Protein AF-A0AAJ1BYQ0-F1 (afdb_monomer_lite)

Radius of gyration: 14.51 Å; chains: 1; bounding box: 32×30×36 Å

Structure (mmCIF, N/CA/C/O backbone):
data_AF-A0AAJ1BYQ0-F1
#
_entry.id   AF-A0AAJ1BYQ0-F1
#
loop_
_atom_site.group_PDB
_atom_site.id
_atom_site.type_symbol
_atom_site.label_atom_id
_atom_site.label_alt_id
_atom_site.label_comp_id
_atom_site.label_asym_id
_atom_site.label_entity_id
_atom_site.label_seq_id
_atom_site.pdbx_PDB_ins_code
_atom_site.Cartn_x
_atom_site.Cartn_y
_atom_site.Cartn_z
_atom_site.occupancy
_atom_site.B_iso_or_equiv
_atom_site.auth_seq_id
_atom_site.auth_comp_id
_atom_site.auth_asym_id
_atom_site.auth_atom_id
_atom_site.pdbx_PDB_model_num
ATOM 1 N N . MET A 1 1 ? -4.061 3.593 19.604 1.00 80.81 1 MET A N 1
ATOM 2 C CA . MET A 1 1 ? -3.252 2.546 18.941 1.00 80.81 1 MET A CA 1
ATOM 3 C C . MET A 1 1 ? -3.712 2.409 17.497 1.00 80.81 1 MET A C 1
ATOM 5 O O . MET A 1 1 ? -4.903 2.193 17.278 1.00 80.81 1 MET A O 1
ATOM 9 N N . LEU A 1 2 ? -2.797 2.596 16.544 1.00 80.00 2 LEU A N 1
ATOM 10 C CA . LEU A 1 2 ? -3.033 2.378 15.115 1.00 80.00 2 LEU A CA 1
ATOM 11 C C . LEU A 1 2 ? -2.668 0.932 14.768 1.00 80.00 2 LEU A C 1
ATOM 13 O O . LEU A 1 2 ? -1.634 0.441 15.211 1.00 80.00 2 LEU A O 1
ATOM 17 N N . SER A 1 3 ? -3.509 0.256 13.992 1.00 82.06 3 SER A N 1
ATOM 18 C CA . SER A 1 3 ? -3.192 -1.047 13.397 1.00 82.06 3 SER A CA 1
ATOM 19 C C . SER A 1 3 ? -3.260 -0.943 11.884 1.00 82.06 3 SER A C 1
ATOM 21 O O . SER A 1 3 ? -4.203 -0.349 11.363 1.00 82.06 3 SER A O 1
ATOM 23 N N . PHE A 1 4 ? -2.294 -1.532 11.187 1.00 81.44 4 PHE A N 1
ATOM 24 C CA . PHE A 1 4 ? -2.315 -1.625 9.734 1.00 81.44 4 PHE A CA 1
ATOM 25 C C . PHE A 1 4 ? -2.794 -3.006 9.294 1.00 81.44 4 PHE A C 1
ATOM 27 O O . PHE A 1 4 ? -2.499 -4.022 9.920 1.00 81.44 4 PHE A O 1
ATOM 34 N N . THR A 1 5 ? -3.548 -3.033 8.206 1.00 75.50 5 THR A N 1
ATOM 35 C CA . THR A 1 5 ? -3.978 -4.253 7.524 1.00 75.50 5 THR A CA 1
ATOM 36 C C . THR A 1 5 ? -3.836 -4.015 6.029 1.00 75.50 5 THR A C 1
ATOM 38 O O . THR A 1 5 ? -3.944 -2.874 5.588 1.00 75.50 5 THR A O 1
ATOM 41 N N . ARG A 1 6 ? -3.609 -5.078 5.250 1.00 72.12 6 ARG A N 1
ATOM 42 C CA . ARG A 1 6 ? -3.603 -5.026 3.777 1.00 72.12 6 ARG A CA 1
ATOM 43 C C . ARG A 1 6 ? -2.660 -3.946 3.223 1.00 72.12 6 ARG A C 1
ATOM 45 O O . ARG A 1 6 ? -3.084 -2.858 2.842 1.00 72.12 6 ARG A O 1
ATOM 52 N N . ALA A 1 7 ? -1.373 -4.273 3.165 1.00 83.88 7 ALA A N 1
ATOM 53 C CA . ALA A 1 7 ? -0.420 -3.515 2.366 1.00 83.88 7 ALA A CA 1
ATOM 54 C C . ALA A 1 7 ? -0.475 -4.022 0.918 1.00 83.88 7 ALA A C 1
ATOM 56 O O . ALA A 1 7 ? -0.378 -5.227 0.684 1.00 83.88 7 ALA A O 1
ATOM 57 N N . LYS A 1 8 ? -0.650 -3.113 -0.041 1.00 85.75 8 LYS A N 1
ATOM 58 C CA . LYS A 1 8 ? -0.539 -3.396 -1.473 1.00 85.75 8 LYS A CA 1
ATOM 59 C C . LYS A 1 8 ? 0.620 -2.585 -2.031 1.00 85.75 8 LYS A C 1
ATOM 61 O O . LYS A 1 8 ? 0.606 -1.360 -1.922 1.00 85.75 8 LYS A O 1
ATOM 66 N N . LEU A 1 9 ? 1.580 -3.283 -2.625 1.00 86.88 9 LEU A N 1
ATOM 67 C CA . LEU A 1 9 ? 2.659 -2.703 -3.410 1.00 86.88 9 LEU A CA 1
ATOM 68 C C . LEU A 1 9 ? 2.415 -3.070 -4.874 1.00 86.88 9 LEU A C 1
ATOM 70 O O . LEU A 1 9 ? 2.116 -4.227 -5.174 1.00 86.88 9 LEU A O 1
ATOM 74 N N . SER A 1 10 ? 2.483 -2.093 -5.767 1.00 85.69 10 SER A N 1
ATOM 75 C CA . SER A 1 10 ? 2.389 -2.319 -7.208 1.00 85.69 10 SER A CA 1
ATOM 76 C C . SER A 1 10 ? 3.310 -1.368 -7.942 1.00 85.69 10 SER A C 1
ATOM 78 O O . SER A 1 10 ? 3.452 -0.220 -7.531 1.00 85.69 10 SER A O 1
ATOM 80 N N . GLU A 1 11 ? 3.873 -1.831 -9.043 1.00 85.88 11 GLU A N 1
ATOM 81 C CA . 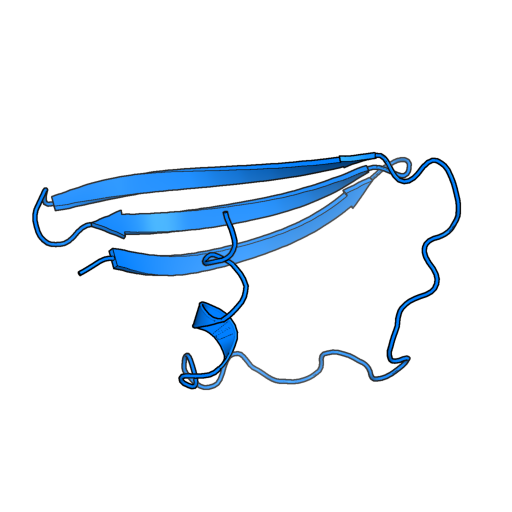GLU A 1 11 ? 4.626 -1.010 -9.978 1.00 85.88 11 GLU A CA 1
ATOM 82 C C . GLU A 1 11 ? 3.872 -0.983 -11.307 1.00 85.88 11 GLU A C 1
ATOM 84 O O . GLU A 1 11 ? 3.441 -2.033 -11.787 1.00 85.88 11 GLU A O 1
ATOM 89 N N . ASP A 1 12 ? 3.669 0.207 -11.863 1.00 85.44 12 ASP A N 1
ATOM 90 C CA . ASP A 1 12 ? 3.076 0.395 -13.187 1.00 85.44 12 ASP A CA 1
ATOM 91 C C . ASP A 1 12 ? 3.743 1.582 -13.882 1.00 85.44 12 ASP A C 1
ATOM 93 O O . ASP A 1 12 ? 3.850 2.655 -13.293 1.00 85.44 12 ASP A O 1
ATOM 97 N N . ASN A 1 13 ? 4.209 1.389 -15.119 1.00 87.25 13 ASN A N 1
ATOM 98 C CA . ASN A 1 13 ? 4.852 2.428 -15.934 1.00 87.25 13 ASN A CA 1
ATOM 99 C C . ASN A 1 13 ? 5.961 3.223 -15.207 1.00 87.25 13 ASN A C 1
ATOM 101 O O . ASN A 1 13 ? 6.057 4.438 -15.351 1.00 87.25 13 ASN A O 1
ATOM 105 N N . GLY A 1 14 ? 6.789 2.547 -14.401 1.00 83.44 14 GLY A N 1
ATOM 106 C CA . GLY A 1 14 ? 7.855 3.195 -13.627 1.00 83.44 14 GLY A CA 1
ATOM 107 C C . GLY A 1 14 ? 7.367 3.943 -12.382 1.00 83.44 14 GLY A C 1
ATOM 108 O O . GLY A 1 14 ? 8.149 4.640 -11.746 1.00 83.44 14 GLY A O 1
ATOM 109 N N . VAL A 1 15 ? 6.099 3.802 -11.991 1.00 87.06 15 VAL A N 1
ATOM 110 C CA . VAL A 1 15 ? 5.562 4.355 -10.743 1.00 87.06 15 VAL A CA 1
ATOM 111 C C . VAL A 1 15 ? 5.356 3.239 -9.729 1.00 87.06 15 VAL A C 1
ATOM 113 O O . VAL A 1 15 ? 4.507 2.360 -9.904 1.00 87.06 15 VAL A O 1
ATOM 116 N N . LEU A 1 16 ? 6.082 3.310 -8.617 1.00 87.75 16 LEU A N 1
ATOM 117 C CA . LEU A 1 16 ? 5.889 2.435 -7.470 1.00 87.75 16 LEU A CA 1
ATOM 118 C C . LEU A 1 16 ? 4.809 3.020 -6.553 1.00 87.75 16 LEU A C 1
ATOM 120 O O . LEU A 1 16 ? 4.950 4.107 -5.997 1.00 87.75 16 LEU A O 1
ATOM 124 N N . SER A 1 17 ? 3.719 2.284 -6.376 1.00 88.06 17 SER A N 1
ATOM 125 C CA . SER A 1 17 ? 2.577 2.672 -5.550 1.00 88.06 17 SER A CA 1
ATOM 126 C C . SER A 1 17 ? 2.453 1.770 -4.324 1.00 88.06 17 SER A C 1
ATOM 128 O O . SER A 1 17 ? 2.301 0.553 -4.445 1.00 88.06 17 SER A O 1
ATOM 130 N N . LEU A 1 18 ? 2.443 2.377 -3.137 1.00 89.44 18 LEU A N 1
ATOM 131 C CA . LEU A 1 18 ? 2.155 1.731 -1.858 1.00 89.44 18 LEU A CA 1
ATOM 132 C C . LEU A 1 18 ? 0.806 2.220 -1.322 1.00 89.44 18 LEU A C 1
ATOM 134 O O . LEU A 1 18 ? 0.591 3.417 -1.134 1.00 89.44 18 LEU A O 1
ATOM 138 N N . SER A 1 19 ? -0.091 1.289 -1.009 1.00 90.81 19 SER A N 1
ATOM 139 C CA . SER A 1 19 ? -1.359 1.567 -0.330 1.00 90.81 19 SER A CA 1
ATOM 140 C C . SER A 1 19 ? -1.478 0.719 0.931 1.00 90.81 19 SER A C 1
ATOM 142 O O . SER A 1 19 ? -1.325 -0.500 0.873 1.00 90.81 19 SER A O 1
ATOM 144 N N . VAL A 1 20 ? -1.799 1.347 2.062 1.00 90.06 20 VAL A N 1
ATOM 145 C CA . VAL A 1 20 ? -1.942 0.679 3.365 1.00 90.06 20 VAL A CA 1
ATOM 146 C C . VAL A 1 20 ? -3.246 1.108 4.025 1.00 90.06 20 VAL A C 1
ATOM 148 O O . VAL A 1 20 ? -3.516 2.302 4.169 1.00 90.06 20 VAL A O 1
ATOM 151 N N . SER A 1 21 ? -4.056 0.142 4.458 1.00 90.00 21 SER A N 1
ATOM 152 C CA . SER A 1 21 ? -5.239 0.428 5.271 1.00 90.00 21 SER A CA 1
ATOM 153 C C . SER A 1 21 ? -4.858 0.514 6.747 1.00 90.00 21 SER A C 1
ATOM 155 O O . SER A 1 21 ? -4.285 -0.414 7.319 1.00 90.00 21 SER A O 1
ATOM 157 N N . LEU A 1 22 ? -5.201 1.629 7.381 1.00 90.38 22 LEU A N 1
ATOM 158 C CA . LEU A 1 22 ? -4.955 1.903 8.791 1.00 90.38 22 LEU A CA 1
ATOM 159 C C . LEU A 1 22 ? -6.286 1.951 9.536 1.00 90.38 22 LEU A C 1
ATOM 161 O O . LEU A 1 22 ? -7.234 2.582 9.082 1.00 90.38 22 LEU A O 1
ATOM 165 N N . PHE A 1 23 ? -6.349 1.334 10.706 1.00 90.81 23 PHE A N 1
ATOM 166 C CA . PHE A 1 23 ? -7.482 1.438 11.616 1.00 90.81 23 PHE A CA 1
ATOM 167 C C . PHE A 1 23 ? -7.028 2.070 12.928 1.00 90.81 23 PHE A C 1
ATOM 169 O O . PHE A 1 23 ? -6.084 1.600 13.571 1.00 90.81 23 PHE A O 1
ATOM 176 N N . ASN A 1 24 ? -7.696 3.148 13.326 1.00 90.69 24 ASN A N 1
ATOM 177 C CA . ASN A 1 24 ? -7.459 3.824 14.590 1.00 90.69 24 ASN A CA 1
ATOM 178 C C . ASN A 1 24 ? -8.503 3.377 15.611 1.00 90.69 24 ASN A C 1
ATOM 180 O O . ASN A 1 24 ? -9.674 3.736 15.512 1.00 90.69 24 ASN A O 1
ATOM 184 N N . ARG A 1 25 ? -8.056 2.644 16.634 1.00 89.06 25 ARG A N 1
ATOM 185 C CA . ARG A 1 25 ? -8.938 2.141 17.697 1.00 89.06 25 ARG A CA 1
ATOM 186 C C . ARG A 1 25 ? -9.489 3.239 18.609 1.00 89.06 25 ARG A C 1
ATOM 188 O O . ARG A 1 25 ? -10.546 3.048 19.187 1.00 89.06 25 ARG A O 1
ATOM 195 N N . LEU A 1 26 ? -8.779 4.362 18.755 1.00 92.38 26 LEU A N 1
ATOM 196 C CA . LEU A 1 26 ? -9.202 5.460 19.636 1.00 92.38 26 LEU A CA 1
ATOM 197 C C . LEU A 1 26 ? -10.341 6.263 19.013 1.00 92.38 26 LEU A C 1
ATOM 199 O O . LEU 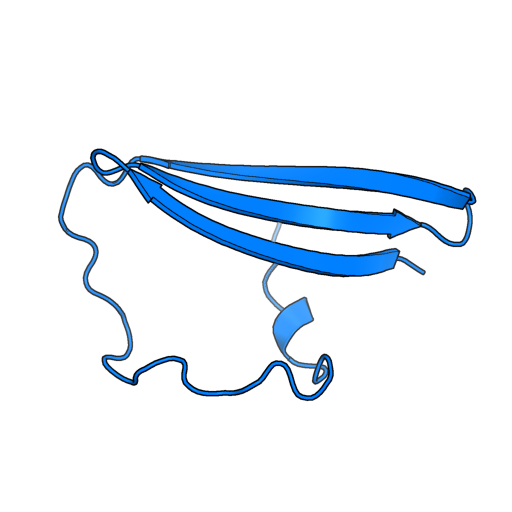A 1 26 ? -11.293 6.612 19.696 1.00 92.38 26 LEU A O 1
ATOM 203 N N . SER A 1 27 ? -10.246 6.541 17.711 1.00 93.50 27 SER A N 1
ATOM 204 C CA . SER A 1 27 ? -11.297 7.254 16.982 1.00 93.50 27 SER A CA 1
ATOM 205 C C . SER A 1 27 ? -12.327 6.328 16.334 1.00 93.50 27 SER A C 1
ATOM 207 O O . SER A 1 27 ? -13.303 6.825 15.782 1.00 93.50 27 SER A O 1
ATOM 209 N N . ASN A 1 28 ? -12.110 5.008 16.376 1.00 93.00 28 ASN A N 1
ATOM 210 C CA . ASN A 1 28 ? -12.887 3.995 15.658 1.00 93.00 28 ASN A CA 1
ATOM 211 C C . ASN A 1 28 ? -13.043 4.319 14.158 1.00 93.00 28 ASN A C 1
ATOM 213 O O . ASN A 1 28 ? -14.121 4.189 13.580 1.00 93.00 28 ASN A O 1
ATOM 217 N N . ARG A 1 29 ? -11.966 4.808 13.528 1.00 93.56 29 ARG A N 1
ATOM 218 C CA . ARG A 1 29 ? -11.957 5.234 12.119 1.00 93.56 29 ARG A CA 1
ATOM 219 C C . ARG A 1 29 ? -10.928 4.468 11.306 1.00 93.56 29 ARG A C 1
ATOM 221 O O . ARG A 1 29 ? -9.826 4.187 11.779 1.00 93.56 29 ARG A O 1
ATOM 228 N N . SER A 1 30 ? -11.285 4.210 10.054 1.00 92.31 30 SER A N 1
ATOM 229 C CA . SER A 1 30 ? -10.398 3.642 9.044 1.00 92.31 30 SER A CA 1
ATOM 230 C C . SER A 1 30 ? -9.848 4.737 8.137 1.00 92.31 30 SER A C 1
ATOM 232 O O . SER A 1 30 ? -10.562 5.663 7.759 1.00 92.31 30 SER A O 1
ATOM 234 N N . TYR A 1 31 ? -8.584 4.599 7.764 1.00 90.06 31 TYR A N 1
ATOM 235 C CA . TYR A 1 31 ? -7.856 5.493 6.877 1.00 90.06 31 TYR A CA 1
ATOM 236 C C . TYR A 1 31 ? -7.144 4.663 5.814 1.00 90.06 31 TYR A C 1
ATOM 238 O O . TYR A 1 31 ? -6.807 3.500 6.033 1.00 90.06 31 TYR A O 1
ATOM 246 N N . THR A 1 32 ? -6.890 5.267 4.660 1.00 91.00 32 THR A N 1
ATOM 247 C CA . THR A 1 32 ? -6.014 4.679 3.646 1.00 91.00 32 THR A CA 1
ATOM 248 C C . THR A 1 32 ? -4.840 5.616 3.447 1.00 91.00 32 THR A C 1
ATOM 250 O O . THR A 1 32 ? -5.032 6.757 3.035 1.00 91.00 32 THR A O 1
ATOM 253 N N . PHE A 1 33 ? -3.640 5.136 3.754 1.00 87.62 33 PHE A N 1
ATOM 254 C CA . PHE A 1 33 ? -2.405 5.826 3.417 1.00 87.62 33 PHE A CA 1
ATOM 255 C C . PHE A 1 33 ? -1.971 5.398 2.017 1.00 87.62 33 PHE A C 1
ATOM 257 O O . PHE A 1 33 ? -1.932 4.200 1.725 1.00 87.62 33 PHE A O 1
ATOM 264 N N . ARG A 1 34 ? -1.671 6.370 1.156 1.00 92.12 34 ARG A N 1
ATOM 265 C CA . ARG A 1 34 ? -1.168 6.137 -0.198 1.00 92.12 34 ARG A CA 1
ATOM 266 C C . ARG A 1 34 ? 0.130 6.904 -0.381 1.00 92.12 34 ARG A C 1
ATOM 268 O O . ARG A 1 34 ? 0.189 8.085 -0.055 1.00 92.12 34 ARG A O 1
ATOM 275 N N . CYS A 1 35 ? 1.134 6.222 -0.908 1.00 88.44 35 CYS A N 1
ATOM 276 C CA . CYS A 1 35 ? 2.409 6.795 -1.304 1.00 88.44 35 CYS A CA 1
ATOM 277 C C . CYS A 1 35 ? 2.701 6.363 -2.741 1.00 88.44 35 CYS A C 1
ATOM 279 O O . CYS A 1 35 ? 2.469 5.206 -3.098 1.00 88.44 35 CYS A O 1
ATOM 281 N N . GLN A 1 36 ? 3.171 7.300 -3.554 1.00 89.94 36 GLN A N 1
ATOM 282 C CA . GLN A 1 36 ? 3.608 7.054 -4.920 1.00 89.94 36 GLN A CA 1
ATOM 283 C C . GLN A 1 36 ? 5.029 7.572 -5.070 1.00 89.94 36 GLN A C 1
ATOM 285 O O . GLN A 1 36 ? 5.362 8.638 -4.551 1.00 89.94 36 GLN A O 1
ATOM 290 N N . LEU A 1 37 ? 5.847 6.798 -5.764 1.00 86.31 37 LEU A N 1
ATOM 291 C CA . LEU A 1 37 ? 7.220 7.131 -6.076 1.00 86.31 37 LEU A CA 1
ATOM 292 C C . LEU A 1 37 ? 7.421 6.956 -7.578 1.00 86.31 37 LEU A C 1
ATOM 294 O O . LEU A 1 37 ? 7.216 5.865 -8.106 1.00 86.31 37 LEU A O 1
ATOM 298 N N . GLU A 1 38 ? 7.804 8.033 -8.253 1.00 88.75 38 GLU A N 1
ATOM 299 C CA . GLU A 1 38 ? 8.197 7.993 -9.659 1.00 88.75 38 GLU A CA 1
ATOM 300 C C . GLU A 1 38 ? 9.651 7.520 -9.760 1.00 88.75 38 GLU A C 1
ATOM 302 O O . GLU A 1 38 ? 10.571 8.154 -9.236 1.00 88.75 38 GLU A O 1
ATOM 307 N N . CYS A 1 39 ? 9.858 6.389 -10.424 1.00 77.38 39 CYS A N 1
ATOM 308 C CA . CYS A 1 39 ? 11.167 5.813 -10.685 1.00 77.38 39 CYS A CA 1
ATOM 309 C C . CYS A 1 39 ? 11.597 6.191 -12.106 1.00 77.38 39 CYS A C 1
ATOM 311 O O . CYS A 1 39 ? 11.329 5.476 -13.068 1.00 77.38 39 CYS A O 1
ATOM 313 N N . ASN A 1 40 ? 12.290 7.322 -12.230 1.00 75.38 40 ASN A N 1
ATOM 314 C CA . ASN A 1 40 ? 12.833 7.791 -13.512 1.00 75.38 40 ASN A CA 1
ATOM 315 C C . ASN A 1 40 ? 14.061 6.985 -13.983 1.00 75.38 40 ASN A C 1
ATOM 317 O O . ASN A 1 40 ? 14.471 7.086 -15.135 1.00 75.38 40 ASN A O 1
ATOM 321 N N . GLU A 1 41 ? 14.630 6.161 -13.103 1.00 72.38 41 GLU A N 1
ATOM 322 C CA . GLU A 1 41 ? 15.715 5.226 -13.392 1.00 72.38 41 GLU A CA 1
ATOM 323 C C . GLU A 1 41 ? 15.407 3.867 -12.745 1.00 72.38 41 GLU A C 1
ATOM 325 O O . GLU A 1 41 ? 14.730 3.826 -11.710 1.00 72.38 41 GLU A O 1
ATOM 330 N N . PRO A 1 42 ? 15.904 2.747 -13.306 1.00 63.88 42 PRO A N 1
ATOM 331 C CA . PRO A 1 42 ? 15.747 1.437 -12.688 1.00 63.88 42 PRO A CA 1
ATOM 332 C C . PRO A 1 42 ? 16.373 1.440 -11.287 1.00 63.88 42 PRO A C 1
ATOM 334 O O . PRO A 1 42 ? 17.596 1.493 -11.124 1.00 63.88 42 PRO A O 1
ATOM 337 N N . MET A 1 43 ? 15.520 1.386 -10.262 1.00 62.19 43 MET A N 1
ATOM 338 C CA . MET A 1 43 ? 15.952 1.324 -8.871 1.00 62.19 43 MET A CA 1
ATOM 339 C C . MET A 1 43 ? 16.764 0.048 -8.646 1.00 62.19 43 MET A C 1
ATOM 341 O O . MET A 1 43 ? 16.267 -1.068 -8.800 1.00 62.19 43 MET A O 1
ATOM 345 N N . LYS A 1 44 ? 18.026 0.199 -8.231 1.00 57.00 44 LYS A N 1
ATOM 346 C CA . LYS A 1 44 ? 18.816 -0.933 -7.741 1.00 57.00 44 LYS A CA 1
ATOM 347 C C . LYS A 1 44 ? 18.191 -1.412 -6.436 1.00 57.00 44 LYS A C 1
ATOM 349 O O . LYS A 1 44 ? 18.288 -0.738 -5.412 1.00 57.00 44 LYS A O 1
ATOM 354 N N . THR A 1 45 ? 17.554 -2.577 -6.463 1.00 57.09 45 THR A N 1
ATOM 355 C CA . THR A 1 45 ? 17.037 -3.218 -5.254 1.00 57.09 45 THR A CA 1
ATOM 356 C C . THR A 1 45 ? 18.199 -3.521 -4.311 1.00 57.09 45 THR A C 1
ATOM 358 O O . THR A 1 45 ? 19.095 -4.299 -4.651 1.00 57.09 45 THR A O 1
ATOM 361 N N . VAL A 1 46 ? 18.199 -2.927 -3.118 1.00 58.47 46 VAL A N 1
ATOM 362 C CA . VAL A 1 46 ? 19.136 -3.295 -2.050 1.00 58.47 46 VAL A CA 1
ATOM 363 C C . VAL A 1 46 ? 18.642 -4.614 -1.453 1.00 58.47 46 VAL A C 1
ATOM 365 O O . VAL A 1 46 ? 17.841 -4.627 -0.527 1.00 58.47 46 VAL A O 1
ATOM 368 N N . GLY A 1 47 ? 19.072 -5.730 -2.041 1.00 51.81 47 GLY A N 1
ATOM 369 C CA . GLY A 1 47 ? 18.746 -7.078 -1.571 1.00 51.81 47 GLY A CA 1
ATOM 370 C C . GLY A 1 47 ? 17.916 -7.869 -2.575 1.00 51.81 47 GLY A C 1
ATOM 371 O O . GLY A 1 47 ? 16.694 -7.893 -2.505 1.00 51.81 47 GLY A O 1
ATOM 372 N N . GLY A 1 48 ? 18.593 -8.576 -3.481 1.00 43.38 48 GLY A N 1
ATOM 373 C CA . GLY A 1 48 ? 17.996 -9.574 -4.374 1.00 43.38 48 GLY A CA 1
ATOM 374 C C . GLY A 1 48 ? 17.550 -10.851 -3.653 1.00 43.38 48 GLY A C 1
ATOM 375 O O . GLY A 1 48 ? 17.823 -11.945 -4.137 1.00 43.38 48 GLY A O 1
ATOM 376 N N . GLN A 1 49 ? 16.914 -10.738 -2.483 1.00 47.00 49 GLN A N 1
ATOM 377 C CA . GLN A 1 49 ? 16.221 -11.860 -1.860 1.00 47.00 49 GLN A CA 1
ATOM 378 C C . GLN A 1 49 ? 14.728 -11.765 -2.189 1.00 47.00 49 GLN A C 1
ATOM 380 O O . GLN A 1 49 ? 14.116 -10.732 -1.909 1.00 47.00 49 GLN A O 1
ATOM 385 N N . PRO A 1 50 ? 14.125 -12.816 -2.773 1.00 46.44 50 PRO A N 1
ATOM 386 C CA . PRO A 1 50 ? 12.686 -12.854 -2.970 1.00 46.44 50 PRO A CA 1
ATOM 387 C C . PRO A 1 50 ? 11.991 -12.681 -1.615 1.00 46.44 50 PRO A C 1
ATOM 389 O O . PRO A 1 50 ? 12.301 -13.378 -0.647 1.00 46.44 50 PRO A O 1
ATOM 392 N N . PHE A 1 51 ? 11.055 -11.733 -1.545 1.00 49.44 5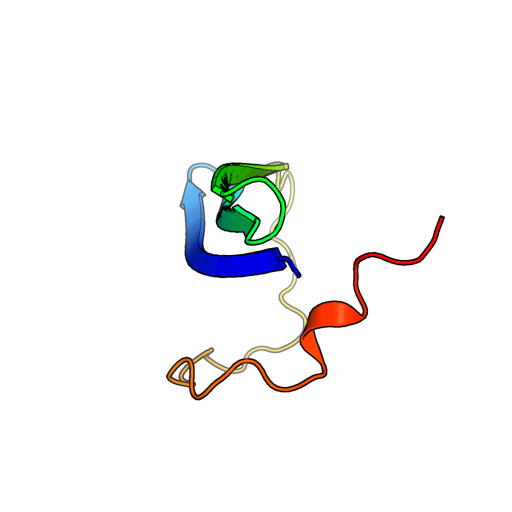1 PHE A N 1
ATOM 393 C CA . PHE A 1 51 ? 10.171 -11.517 -0.399 1.00 49.44 51 PHE A CA 1
ATOM 394 C C . PHE A 1 51 ? 9.134 -12.656 -0.309 1.00 49.44 51 PHE A C 1
ATOM 396 O O . PHE A 1 51 ? 7.930 -12.435 -0.352 1.00 49.44 51 PHE A O 1
ATOM 403 N N . GLU A 1 52 ? 9.589 -13.900 -0.166 1.00 44.28 52 GLU A N 1
ATOM 404 C CA . GLU A 1 52 ? 8.753 -15.034 0.237 1.00 44.28 52 GLU A CA 1
ATOM 405 C C . GLU A 1 52 ? 8.827 -15.214 1.754 1.00 44.28 52 GLU A C 1
ATOM 407 O O . GLU A 1 52 ? 9.262 -16.236 2.282 1.00 44.28 52 GLU A O 1
ATOM 412 N N . ARG A 1 53 ? 8.401 -14.191 2.497 1.00 43.62 53 ARG A N 1
ATOM 413 C CA . ARG A 1 53 ? 7.898 -14.427 3.849 1.00 43.62 53 ARG A CA 1
ATOM 414 C C . ARG A 1 53 ? 6.403 -14.163 3.840 1.00 43.62 53 ARG A C 1
ATOM 416 O O . ARG A 1 53 ? 6.009 -13.018 3.602 1.00 43.62 53 ARG A O 1
ATOM 423 N N . PRO A 1 54 ? 5.568 -15.181 4.123 1.00 42.75 54 PRO A N 1
ATOM 424 C CA . PRO A 1 54 ? 4.215 -14.934 4.588 1.00 42.75 54 PRO A CA 1
ATOM 425 C C . PRO A 1 54 ? 4.290 -13.888 5.698 1.00 42.75 54 PRO A C 1
ATOM 427 O O . PRO A 1 54 ? 5.241 -13.884 6.480 1.00 42.75 54 PRO A O 1
ATOM 430 N N . LEU A 1 55 ? 3.321 -12.977 5.728 1.00 43.97 55 LEU A N 1
ATOM 431 C CA . LEU A 1 55 ? 3.198 -11.912 6.721 1.00 43.97 55 LEU A CA 1
ATOM 432 C C . LEU A 1 55 ? 2.902 -12.526 8.111 1.00 43.97 55 LEU A C 1
ATOM 434 O O . LEU A 1 55 ? 1.815 -12.385 8.664 1.00 43.97 55 L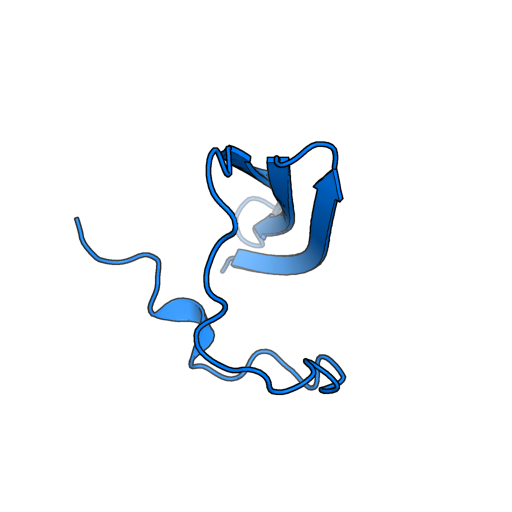EU A O 1
ATOM 438 N N . GLU A 1 56 ? 3.863 -13.262 8.663 1.00 44.00 56 GLU A N 1
ATOM 439 C CA . GLU A 1 56 ? 3.861 -13.863 9.991 1.00 44.00 56 GLU A CA 1
ATOM 440 C C . GLU A 1 56 ? 4.124 -12.748 10.997 1.00 44.00 56 GLU A C 1
ATOM 442 O O . GLU A 1 56 ? 5.262 -12.493 11.372 1.00 44.00 56 GLU A O 1
ATOM 447 N N . GLN A 1 57 ? 3.031 -12.077 11.372 1.00 48.88 57 GLN A N 1
ATOM 448 C CA . GLN A 1 57 ? 2.897 -11.081 12.436 1.00 48.88 57 GLN A CA 1
ATOM 449 C C . GLN A 1 57 ? 3.842 -9.860 12.347 1.00 48.88 57 GLN A C 1
ATOM 451 O O . GLN A 1 57 ? 5.015 -9.952 11.999 1.00 48.88 57 GLN A O 1
ATOM 456 N N . PRO A 1 58 ? 3.361 -8.648 12.672 1.00 45.47 58 PRO A N 1
ATOM 457 C CA . PRO A 1 58 ? 4.205 -7.461 12.641 1.00 45.47 58 PRO A CA 1
ATOM 458 C C . PRO A 1 58 ? 5.271 -7.561 13.738 1.00 45.47 58 PRO A C 1
ATOM 460 O O . PRO A 1 58 ? 5.039 -7.200 14.893 1.00 45.47 58 PRO A O 1
ATOM 463 N N . SER A 1 59 ? 6.454 -8.060 13.379 1.00 44.50 59 SER A N 1
ATOM 464 C CA . SER A 1 59 ? 7.625 -7.959 14.230 1.00 44.50 59 SER A CA 1
ATOM 465 C C . SER A 1 59 ? 8.011 -6.485 14.336 1.00 44.50 59 SER A C 1
ATOM 467 O O . SER A 1 59 ? 7.921 -5.693 13.394 1.00 44.50 59 SER A O 1
ATOM 469 N N . ARG A 1 60 ? 8.405 -6.120 15.549 1.00 42.94 60 ARG A N 1
ATOM 470 C CA . ARG A 1 60 ? 8.649 -4.782 16.105 1.00 42.94 60 ARG A CA 1
ATOM 471 C C . ARG A 1 60 ? 9.626 -3.887 15.307 1.00 42.94 60 ARG A C 1
ATOM 473 O O . ARG A 1 60 ? 9.867 -2.759 15.717 1.00 42.94 60 ARG A O 1
ATOM 480 N N . ALA A 1 61 ? 10.172 -4.370 14.189 1.00 44.56 61 ALA A N 1
ATOM 481 C CA . ALA A 1 61 ? 11.181 -3.713 13.36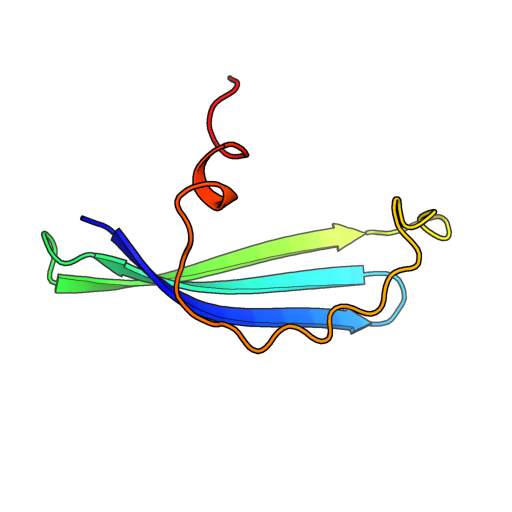1 1.00 44.56 61 ALA A CA 1
ATOM 482 C C . ALA A 1 61 ? 10.609 -2.787 12.267 1.00 44.56 61 ALA A C 1
ATOM 484 O O . ALA A 1 61 ? 11.298 -1.865 11.842 1.00 44.56 61 ALA A O 1
ATOM 485 N N . ALA A 1 62 ? 9.350 -2.954 11.841 1.00 44.41 62 ALA A N 1
ATOM 486 C CA . ALA A 1 62 ? 8.778 -2.127 10.764 1.00 44.41 62 ALA A CA 1
ATOM 487 C C . ALA A 1 62 ? 8.382 -0.695 11.194 1.00 44.41 62 ALA A C 1
ATOM 489 O O . ALA A 1 62 ? 7.964 0.105 10.363 1.00 44.41 62 ALA A O 1
ATOM 490 N N . ILE A 1 63 ? 8.509 -0.350 12.482 1.00 44.41 63 ILE A N 1
ATOM 491 C CA . ILE A 1 63 ? 8.134 0.976 13.010 1.00 44.41 63 ILE A CA 1
ATOM 492 C C . ILE A 1 63 ? 9.302 1.984 12.908 1.00 44.41 63 ILE A C 1
ATOM 494 O O . ILE A 1 63 ? 9.101 3.180 13.083 1.00 44.41 63 ILE A O 1
ATOM 498 N N . ALA A 1 64 ? 10.517 1.553 12.555 1.00 40.03 64 ALA A N 1
ATOM 499 C CA . ALA A 1 64 ? 11.700 2.420 12.593 1.00 40.03 64 ALA A CA 1
ATOM 500 C C . ALA A 1 64 ? 11.896 3.352 11.375 1.00 40.03 64 ALA A C 1
ATOM 502 O O . ALA A 1 64 ? 12.887 4.068 11.337 1.00 40.03 64 ALA A O 1
ATOM 503 N N . ALA A 1 65 ? 10.986 3.384 10.393 1.00 43.66 65 ALA A N 1
ATOM 504 C CA . ALA A 1 65 ? 11.149 4.216 9.188 1.00 43.66 65 ALA A CA 1
ATOM 505 C C . ALA A 1 65 ? 10.231 5.455 9.123 1.00 43.66 65 ALA A C 1
ATOM 507 O O . ALA A 1 65 ? 10.182 6.126 8.097 1.00 43.66 65 ALA A O 1
ATOM 508 N N . VAL A 1 66 ? 9.509 5.787 10.201 1.00 42.81 66 VAL A N 1
ATOM 509 C CA . VAL A 1 66 ? 8.748 7.049 10.304 1.00 42.81 66 VAL A CA 1
ATOM 510 C C . VAL A 1 66 ? 9.069 7.722 11.635 1.00 42.81 66 VAL A C 1
ATOM 512 O O . VAL A 1 66 ? 8.213 7.863 12.501 1.00 42.81 66 VAL A O 1
ATOM 515 N N . SER A 1 67 ? 10.339 8.064 11.845 1.00 39.88 67 SER A N 1
ATOM 516 C CA . SER A 1 67 ? 10.739 8.974 12.921 1.00 39.88 67 SER A CA 1
ATOM 517 C C . SER A 1 67 ? 12.136 9.545 12.681 1.00 39.88 67 SER A C 1
ATOM 519 O O . SER A 1 67 ? 13.009 9.353 13.513 1.00 39.88 67 SER A O 1
ATOM 521 N N . GLU A 1 68 ? 12.345 10.266 11.579 1.00 35.75 68 GLU A N 1
ATOM 522 C CA . GLU A 1 68 ? 13.383 11.308 11.506 1.00 35.75 68 GLU A CA 1
ATOM 523 C C . GLU A 1 68 ? 12.923 12.446 10.581 1.00 35.75 68 GLU A C 1
ATOM 525 O O . GLU A 1 68 ? 13.219 12.458 9.388 1.00 35.75 68 GLU A O 1
ATOM 530 N N . ARG A 1 69 ? 12.139 13.370 11.147 1.00 34.12 69 ARG A N 1
ATOM 531 C CA . ARG A 1 69 ? 12.323 14.838 11.157 1.00 34.12 69 ARG A CA 1
ATOM 532 C C . ARG A 1 69 ? 11.024 15.544 11.527 1.00 34.12 69 ARG 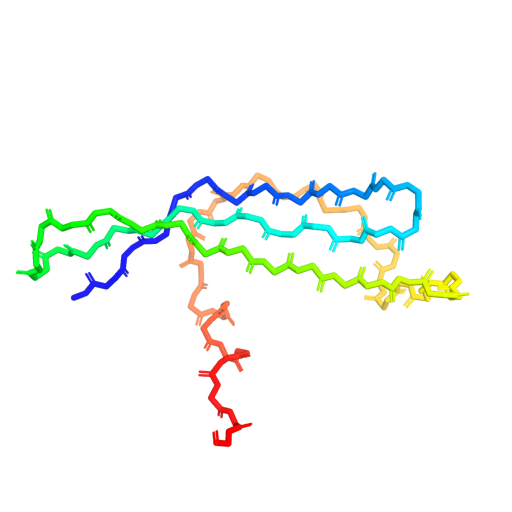A C 1
ATOM 534 O O . ARG A 1 69 ? 9.994 15.275 10.876 1.00 34.12 69 ARG A O 1
#

pLDDT: mean 70.31, std 20.51, range [34.12, 93.56]

Organism: NCBI:txid2949647

Secondary structure (DSSP, 8-state):
-EEEEEEEEEEETTEEEEEEEEEETTTTEEEEEEEEEE-SS----S----------S--TTTTTTS---

Foldseek 3Di:
DKDKDDWDWDDDPQKIKIWIWIADPVVRDIDIDIDIDRHPDPDDPPDPDPPPDDCPDDDPPVVPPPDDD

Sequence (69 aa):
MLSFTRAKLSEDNGVLSLSVSLFNRLSNRSYTFRCQLECNEPMKTVGGQPFERPLEQPSRAAIAAVSER